Protein AF-A0A967CWQ4-F1 (afdb_monomer_lite)

Radius of gyration: 17.25 Å; chains: 1; bounding box: 38×29×61 Å

Secondary structure (DSSP, 8-state):
-PPPPPPPHHHHHHHHHHHHHHHHHT-THHHHTTEEEEEETTEEEEEE---GGGEEETTTTEEPHHHHHHHHHHHHHHHHHHHHHHHHHHTT-S-HHHHHTTSS--PPPPS-------S--

pLDDT: mean 86.47, std 10.23, range [48.91, 96.44]

Sequence (121 aa):
MALRTPEPVQVVKQRRDDALAAIVAAIPYIQFLNVSFERRGDELTAVMAYRDTLIGNPALPALHGGAIAAFLEVAAVIELTWATAWAAIEDGTLTPEAITSGHQFALPKTIDFTVDYLRSG

Foldseek 3Di:
DDDPDDDDPVVLVVLLVLQLVLLLVVDVVCVVQCWDWDDDQLDIDIDRDDDQVQQPDPVVSFGDPVSVQVSVVSVVQSSVQSNVCVVCSNVVVDGSVCSNVVPPGDGDDDPDDDDDDPDTD

Structure (mmCIF, N/CA/C/O backbone):
data_AF-A0A967CWQ4-F1
#
_entry.id   AF-A0A967CWQ4-F1
#
loop_
_atom_site.group_PDB
_atom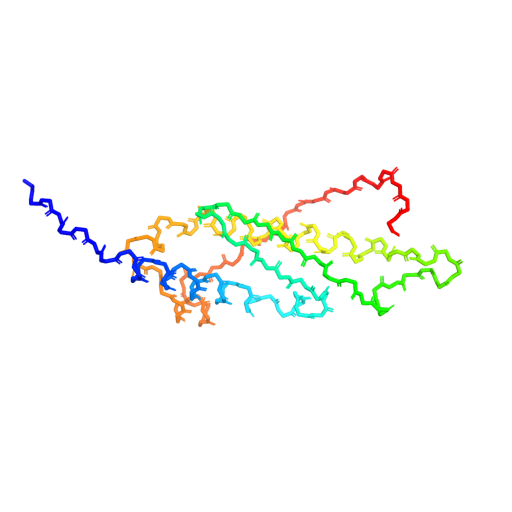_site.id
_atom_site.type_symbol
_atom_site.label_atom_id
_atom_site.label_alt_id
_atom_site.label_comp_id
_atom_site.label_asym_id
_atom_site.label_entity_id
_atom_site.label_seq_id
_atom_site.pdbx_PDB_ins_code
_atom_site.Cartn_x
_atom_site.Cartn_y
_atom_site.Cartn_z
_atom_site.occupancy
_atom_site.B_iso_or_equiv
_atom_site.auth_seq_id
_atom_site.auth_comp_id
_atom_site.auth_asym_id
_atom_site.auth_atom_id
_atom_site.pdbx_PDB_model_num
ATOM 1 N N . MET A 1 1 ? -11.909 -0.109 38.534 1.00 48.91 1 MET A N 1
ATOM 2 C CA . MET A 1 1 ? -11.942 -0.099 37.055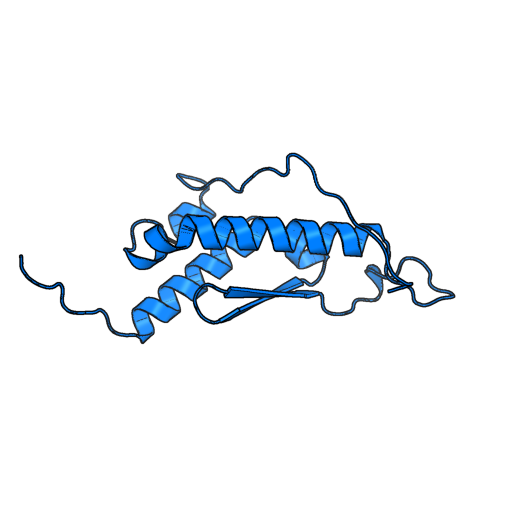 1.00 48.91 1 MET A CA 1
ATOM 3 C C . MET A 1 1 ? -12.225 -1.527 36.618 1.00 48.91 1 MET A C 1
ATOM 5 O O . MET A 1 1 ? -11.410 -2.388 36.920 1.00 48.91 1 MET A O 1
ATOM 9 N N . ALA A 1 2 ? -13.406 -1.824 36.071 1.00 53.06 2 ALA A N 1
ATOM 10 C CA . ALA A 1 2 ? -13.722 -3.184 35.631 1.00 53.06 2 ALA A CA 1
ATOM 11 C C . ALA A 1 2 ? -12.875 -3.512 34.393 1.00 53.06 2 ALA A C 1
ATOM 13 O O . ALA A 1 2 ? -12.910 -2.765 33.415 1.00 53.06 2 ALA A O 1
ATOM 14 N N . LEU A 1 3 ? -12.080 -4.581 34.456 1.00 57.88 3 LEU A N 1
ATOM 15 C CA . LEU A 1 3 ? -11.346 -5.088 33.299 1.00 57.88 3 LEU A CA 1
ATOM 16 C C . LEU A 1 3 ? -12.381 -5.544 32.265 1.00 57.88 3 LEU A C 1
ATOM 18 O O . LEU A 1 3 ? -13.200 -6.412 32.568 1.00 57.88 3 LEU A O 1
ATOM 22 N N . ARG A 1 4 ? -12.384 -4.930 31.073 1.00 72.81 4 ARG A N 1
ATOM 23 C CA . ARG A 1 4 ? -13.196 -5.424 29.953 1.00 72.81 4 ARG A CA 1
ATOM 24 C C . ARG A 1 4 ? -12.825 -6.882 29.711 1.00 72.81 4 ARG A C 1
ATOM 26 O O . ARG A 1 4 ? -11.642 -7.211 29.639 1.00 72.81 4 ARG A O 1
ATOM 33 N N . THR A 1 5 ? -13.832 -7.741 29.589 1.00 77.88 5 THR A N 1
ATOM 34 C CA . THR A 1 5 ? -13.623 -9.116 29.142 1.00 77.88 5 THR A CA 1
ATOM 35 C C . THR A 1 5 ? -12.964 -9.069 27.762 1.00 77.88 5 THR A C 1
ATOM 37 O O . THR A 1 5 ? -13.496 -8.386 26.884 1.00 77.88 5 THR A O 1
ATOM 40 N N . PRO A 1 6 ? -11.811 -9.731 27.565 1.00 80.88 6 PRO A N 1
ATOM 41 C CA . PRO A 1 6 ? -11.160 -9.745 26.267 1.00 80.88 6 PRO A CA 1
ATOM 42 C C . PRO A 1 6 ? -12.080 -10.389 25.228 1.00 80.88 6 PRO A C 1
ATOM 44 O O . PRO A 1 6 ? -12.690 -11.431 25.481 1.00 80.88 6 PRO A O 1
ATOM 47 N N . GLU A 1 7 ? -12.190 -9.744 24.069 1.00 84.88 7 GLU A N 1
ATOM 48 C CA . GLU A 1 7 ? -12.956 -10.264 22.941 1.00 84.88 7 GLU A CA 1
ATOM 49 C C . GLU A 1 7 ? -12.356 -11.589 22.435 1.00 84.88 7 GLU A C 1
ATOM 51 O O . GLU A 1 7 ? -11.144 -11.815 22.553 1.00 84.88 7 GLU A O 1
ATOM 56 N N . PRO A 1 8 ? -13.167 -12.478 21.832 1.00 89.75 8 PRO A N 1
ATOM 57 C CA . PRO A 1 8 ? -12.645 -13.674 21.189 1.00 89.75 8 PRO A CA 1
ATOM 58 C C . PRO A 1 8 ? -11.626 -13.315 20.099 1.00 89.75 8 PRO A C 1
ATOM 60 O O . PRO A 1 8 ? -11.889 -12.474 19.242 1.00 89.75 8 PRO A O 1
ATOM 63 N N . VAL A 1 9 ? -10.489 -14.019 20.069 1.00 87.38 9 VAL A N 1
ATOM 64 C CA . VAL A 1 9 ? -9.388 -13.769 19.113 1.00 87.38 9 VAL A CA 1
ATOM 65 C C . VAL A 1 9 ? -9.860 -13.765 17.654 1.0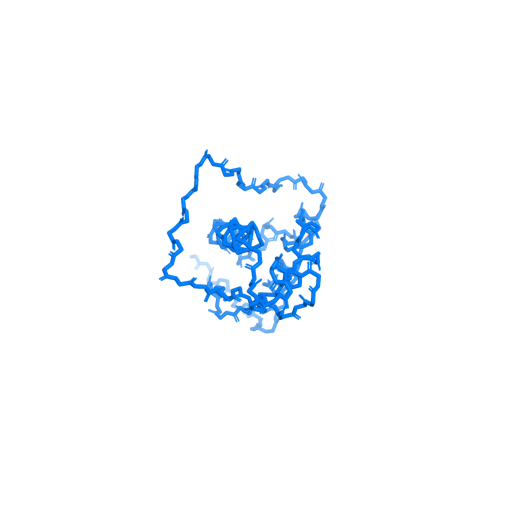0 87.38 9 VAL A C 1
ATOM 67 O O . VAL A 1 9 ? -9.330 -13.016 16.837 1.00 87.38 9 VAL A O 1
ATOM 70 N N . GLN A 1 10 ? -10.868 -14.575 17.322 1.00 89.06 10 GLN A N 1
ATOM 71 C CA . GLN A 1 10 ? -11.425 -14.638 15.972 1.00 89.06 10 GLN A CA 1
ATOM 72 C C . GLN A 1 10 ? -12.098 -13.325 15.547 1.00 89.06 10 GLN A C 1
ATOM 74 O O . GLN A 1 10 ? -11.963 -12.926 14.396 1.00 89.06 10 GLN A O 1
ATOM 79 N N . VAL A 1 11 ? -12.767 -12.637 16.476 1.00 87.81 11 VAL A N 1
ATOM 80 C CA . VAL A 1 11 ? -13.428 -11.348 16.220 1.00 87.81 11 VAL A CA 1
ATOM 81 C C . VAL A 1 11 ? -12.381 -10.273 15.948 1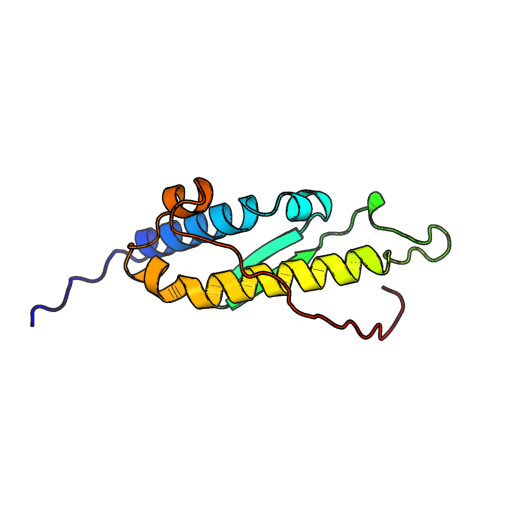.00 87.81 11 VAL A C 1
ATOM 83 O O . VAL A 1 11 ? -12.462 -9.568 14.947 1.00 87.81 11 VAL A O 1
ATOM 86 N N . VAL A 1 12 ? -11.339 -10.221 16.782 1.00 87.19 12 VAL A N 1
ATOM 87 C CA . VAL A 1 12 ? -10.222 -9.280 16.615 1.00 87.19 12 VAL A CA 1
ATOM 88 C C . VAL A 1 12 ? -9.500 -9.513 15.286 1.00 87.19 12 VAL A C 1
ATOM 90 O O . VAL A 1 12 ? -9.190 -8.563 14.573 1.00 87.19 12 VAL A O 1
ATOM 93 N N . LYS A 1 13 ? -9.256 -10.778 14.916 1.00 89.06 13 LYS A N 1
ATOM 94 C CA . LYS A 1 13 ? -8.643 -11.120 13.625 1.00 89.06 13 LYS A CA 1
ATOM 95 C C . LYS A 1 13 ? -9.502 -10.679 12.445 1.00 89.06 13 LYS A C 1
ATOM 97 O O . LYS A 1 13 ? -8.974 -10.007 11.567 1.00 89.06 13 LYS A O 1
ATOM 102 N N . GLN A 1 14 ? -10.795 -11.005 12.463 1.00 91.75 14 GLN A N 1
ATOM 103 C CA . GLN A 1 14 ? -11.716 -10.643 11.387 1.00 91.75 14 GLN A CA 1
ATOM 104 C C . GLN A 1 14 ? -11.787 -9.125 11.204 1.00 91.75 14 GLN A C 1
ATOM 106 O O . GLN A 1 14 ? -11.625 -8.633 10.095 1.00 91.75 14 GLN A O 1
ATOM 111 N N . ARG A 1 15 ? -11.903 -8.374 12.305 1.00 92.19 15 ARG A N 1
ATOM 112 C CA . ARG A 1 15 ? -11.912 -6.906 12.287 1.00 92.19 15 ARG A CA 1
ATOM 113 C C . ARG A 1 15 ? -10.658 -6.320 11.633 1.00 92.19 15 ARG A C 1
ATOM 115 O O . ARG A 1 15 ? -10.762 -5.381 10.852 1.00 92.19 15 ARG A O 1
ATOM 122 N N . ARG A 1 16 ? -9.478 -6.878 11.928 1.00 92.62 16 ARG A N 1
ATOM 123 C CA . ARG A 1 16 ? -8.216 -6.460 11.292 1.00 92.62 16 ARG A CA 1
ATOM 124 C C . ARG A 1 16 ? -8.202 -6.776 9.798 1.00 92.62 16 ARG A C 1
ATOM 126 O O . ARG A 1 16 ? -7.766 -5.942 9.014 1.00 92.62 16 ARG A O 1
ATOM 133 N N . ASP A 1 17 ? -8.658 -7.963 9.414 1.00 93.56 17 ASP A N 1
ATOM 134 C CA . ASP A 1 17 ? -8.661 -8.388 8.012 1.00 93.56 17 ASP A CA 1
ATOM 135 C C . ASP A 1 17 ? -9.636 -7.551 7.172 1.00 93.56 17 ASP A C 1
ATOM 137 O O . ASP A 1 17 ? -9.265 -7.080 6.097 1.00 93.56 17 ASP A O 1
ATOM 141 N N . ASP A 1 18 ? -10.827 -7.265 7.700 1.00 94.06 18 ASP A N 1
ATOM 142 C CA . ASP A 1 18 ? -11.822 -6.418 7.037 1.00 94.06 18 ASP A CA 1
ATOM 143 C C . ASP A 1 18 ? -11.347 -4.963 6.930 1.00 94.06 18 ASP A C 1
ATOM 145 O O . ASP A 1 18 ? -11.505 -4.327 5.885 1.00 94.06 18 ASP A O 1
ATOM 149 N N . ALA A 1 19 ? -10.716 -4.435 7.986 1.00 92.94 19 ALA A N 1
ATOM 150 C CA . ALA A 1 19 ? -10.129 -3.101 7.957 1.00 92.94 19 ALA A CA 1
ATOM 151 C C . ALA A 1 19 ? -9.011 -3.009 6.910 1.00 92.94 19 ALA A C 1
ATOM 153 O O . ALA A 1 19 ? -9.017 -2.090 6.094 1.00 92.94 19 ALA A O 1
ATOM 154 N N . LEU A 1 20 ? -8.085 -3.975 6.873 1.00 94.38 20 LEU A N 1
ATOM 155 C CA . LEU A 1 20 ? -7.018 -3.999 5.872 1.00 94.38 20 LEU A CA 1
ATOM 156 C C . LEU A 1 20 ? -7.591 -4.075 4.451 1.00 94.38 20 LEU A C 1
ATOM 158 O O . LEU A 1 20 ? -7.150 -3.331 3.575 1.00 94.38 20 LEU A O 1
ATOM 162 N N . ALA A 1 21 ? -8.597 -4.924 4.225 1.00 93.81 21 ALA A N 1
ATOM 163 C CA . ALA A 1 21 ? -9.263 -5.035 2.932 1.00 93.81 21 ALA A CA 1
ATOM 164 C C . ALA A 1 21 ? -9.896 -3.704 2.492 1.00 93.81 21 ALA A C 1
ATOM 166 O O . ALA A 1 21 ? -9.738 -3.307 1.336 1.00 93.81 21 ALA A O 1
ATOM 167 N N . ALA A 1 22 ? -10.548 -2.983 3.409 1.00 92.69 22 ALA A N 1
ATOM 168 C CA . ALA A 1 22 ? -11.132 -1.673 3.129 1.00 92.69 22 ALA A CA 1
ATOM 169 C C . ALA A 1 22 ? -10.064 -0.613 2.799 1.00 92.69 22 ALA A C 1
ATOM 171 O O . ALA A 1 22 ? -10.227 0.156 1.851 1.00 92.69 22 ALA A O 1
ATOM 172 N N . ILE A 1 23 ? -8.944 -0.603 3.530 1.00 92.50 23 ILE A N 1
ATOM 173 C CA . ILE A 1 23 ? -7.823 0.324 3.294 1.00 92.50 23 ILE A CA 1
ATOM 174 C C . ILE A 1 23 ? -7.198 0.072 1.920 1.00 92.50 23 ILE A C 1
ATOM 176 O O . ILE A 1 23 ? -6.977 1.006 1.152 1.00 92.50 23 ILE A O 1
ATOM 180 N N . VAL A 1 24 ? -6.953 -1.195 1.583 1.00 93.50 24 VAL A N 1
ATOM 181 C CA . VAL A 1 24 ? -6.395 -1.591 0.285 1.00 93.50 24 VAL A CA 1
ATOM 182 C C . VAL A 1 24 ? -7.356 -1.249 -0.858 1.00 93.50 24 VAL A C 1
ATOM 184 O O . VAL A 1 24 ? -6.931 -0.738 -1.894 1.00 93.50 24 VAL A O 1
ATOM 187 N N . ALA A 1 25 ? -8.660 -1.462 -0.674 1.00 91.06 25 ALA A N 1
ATOM 188 C CA . ALA A 1 25 ? -9.671 -1.128 -1.676 1.00 91.06 25 ALA A CA 1
ATOM 189 C C . ALA A 1 25 ? -9.764 0.382 -1.969 1.00 91.06 25 ALA A C 1
ATOM 191 O O . ALA A 1 25 ? -10.191 0.763 -3.061 1.00 91.06 25 ALA A O 1
ATOM 192 N N . ALA A 1 26 ? -9.323 1.242 -1.044 1.00 89.06 26 ALA A N 1
ATOM 193 C CA . ALA A 1 26 ? -9.311 2.691 -1.234 1.00 89.06 26 ALA A CA 1
ATOM 194 C C . ALA A 1 26 ? -8.282 3.171 -2.280 1.00 89.06 26 ALA A C 1
ATOM 196 O O . ALA A 1 26 ? -8.367 4.312 -2.736 1.00 89.06 26 ALA A O 1
ATOM 197 N N . ILE A 1 27 ? -7.336 2.317 -2.699 1.00 89.69 27 ILE A N 1
ATOM 198 C CA . ILE A 1 27 ? -6.343 2.629 -3.737 1.00 89.69 27 ILE A CA 1
ATOM 199 C C . ILE A 1 27 ? -6.509 1.650 -4.916 1.00 89.69 27 ILE A C 1
ATOM 201 O O . ILE A 1 27 ? -5.833 0.621 -4.975 1.00 89.69 27 ILE A O 1
ATOM 205 N N . PRO A 1 28 ? -7.355 1.963 -5.922 1.00 87.69 28 PRO A N 1
ATOM 206 C CA . PRO A 1 28 ? -7.613 1.068 -7.059 1.00 87.69 28 PRO A CA 1
ATOM 207 C C . PRO A 1 28 ? -6.353 0.652 -7.831 1.00 87.69 28 PRO A C 1
ATOM 209 O O . PRO A 1 28 ? -6.287 -0.434 -8.407 1.00 87.69 28 PRO A O 1
ATOM 212 N N . TYR A 1 29 ? -5.324 1.503 -7.816 1.00 87.94 29 TYR A N 1
ATOM 213 C CA . TYR A 1 29 ? -4.057 1.253 -8.499 1.00 87.94 29 TYR A CA 1
ATOM 214 C C . TYR A 1 29 ? -3.305 0.015 -7.968 1.00 87.94 29 TYR A C 1
ATOM 216 O O . TYR A 1 29 ? -2.554 -0.611 -8.714 1.00 87.94 29 TYR A O 1
ATOM 224 N N . ILE A 1 30 ? -3.576 -0.417 -6.731 1.00 92.12 30 ILE A N 1
ATOM 225 C CA . ILE A 1 30 ? -3.031 -1.655 -6.146 1.00 92.12 30 ILE A CA 1
ATOM 226 C C . ILE A 1 30 ? -3.408 -2.880 -6.991 1.00 92.12 30 ILE A C 1
ATOM 228 O O . ILE A 1 30 ? -2.569 -3.740 -7.265 1.00 92.12 30 ILE A O 1
ATOM 232 N N . GLN A 1 31 ? -4.657 -2.940 -7.466 1.00 88.81 31 GLN A N 1
ATOM 233 C CA . GLN A 1 31 ? -5.144 -4.047 -8.296 1.00 88.81 31 GLN A CA 1
ATOM 234 C C . GLN A 1 31 ? -4.490 -4.049 -9.682 1.00 88.81 31 GLN A C 1
ATOM 236 O O . GLN A 1 31 ? -4.198 -5.109 -10.247 1.00 88.81 31 GLN A O 1
ATOM 241 N N . PHE A 1 32 ? -4.236 -2.858 -10.227 1.00 87.62 32 PHE A N 1
ATOM 242 C CA . PHE A 1 32 ? -3.531 -2.700 -11.495 1.00 87.62 32 PHE A CA 1
ATOM 243 C C . PHE A 1 32 ? -2.099 -3.250 -11.407 1.00 87.62 32 PHE A C 1
ATOM 245 O O . PHE A 1 32 ? -1.691 -4.018 -12.281 1.00 87.62 32 PHE A O 1
ATOM 252 N N . LEU A 1 33 ? -1.384 -2.930 -10.322 1.00 89.88 33 LEU A N 1
ATOM 253 C CA . LEU A 1 33 ? -0.019 -3.397 -10.061 1.00 89.88 33 LEU A CA 1
ATOM 254 C C . LEU A 1 33 ? 0.070 -4.845 -9.563 1.00 89.88 33 LEU A C 1
ATOM 256 O O . LEU A 1 33 ? 1.174 -5.354 -9.415 1.00 89.88 33 LEU A O 1
ATOM 260 N N . ASN A 1 34 ? -1.056 -5.527 -9.333 1.00 91.88 34 ASN A N 1
ATOM 261 C CA . ASN A 1 34 ? -1.078 -6.899 -8.816 1.00 91.88 34 ASN A CA 1
ATOM 262 C C . ASN A 1 34 ? -0.405 -7.031 -7.435 1.00 91.88 34 ASN A C 1
ATOM 264 O O . ASN A 1 34 ? 0.349 -7.975 -7.181 1.00 91.88 34 ASN A O 1
ATOM 268 N N . VAL A 1 35 ? -0.658 -6.051 -6.564 1.00 95.00 35 VAL A N 1
ATOM 269 C CA . VAL A 1 35 ? -0.097 -5.996 -5.212 1.00 95.00 35 VAL A CA 1
ATOM 270 C C . VAL A 1 35 ? -1.076 -6.598 -4.204 1.00 95.00 35 VAL A C 1
ATOM 272 O O . VAL A 1 35 ? -2.263 -6.279 -4.204 1.00 95.00 35 VAL A O 1
ATOM 275 N N . SER A 1 36 ? -0.569 -7.451 -3.321 1.00 94.81 36 SER A N 1
ATOM 276 C CA . SER A 1 36 ? -1.279 -8.002 -2.164 1.00 94.81 36 SER A CA 1
ATOM 277 C C . SER A 1 36 ? -0.528 -7.694 -0.871 1.00 94.81 36 SER A C 1
ATOM 279 O O . SER A 1 36 ? 0.678 -7.462 -0.902 1.00 94.81 36 SER A O 1
ATOM 281 N N . PHE A 1 37 ? -1.221 -7.731 0.267 1.00 96.06 37 PHE A N 1
ATOM 282 C CA . PHE A 1 37 ? -0.625 -7.488 1.581 1.00 96.06 37 PHE A CA 1
ATOM 283 C C . PHE A 1 37 ? -0.798 -8.708 2.481 1.00 96.06 37 PHE A C 1
ATOM 285 O O . PHE A 1 37 ? -1.917 -9.160 2.720 1.00 96.06 37 PHE A O 1
ATOM 292 N N . GLU A 1 38 ? 0.310 -9.223 3.000 1.00 94.56 38 GLU A N 1
ATOM 293 C CA . GLU A 1 38 ? 0.318 -10.243 4.044 1.00 94.56 38 GLU A CA 1
ATOM 294 C C . GLU A 1 38 ? 0.449 -9.568 5.409 1.00 94.56 38 GLU A C 1
ATOM 296 O O . GLU A 1 38 ? 1.389 -8.813 5.651 1.00 94.56 38 GLU A O 1
ATOM 301 N N . ARG A 1 39 ? -0.487 -9.845 6.319 1.00 92.81 39 ARG A N 1
ATOM 302 C CA . ARG A 1 39 ? -0.516 -9.243 7.656 1.00 92.81 39 ARG A CA 1
ATOM 303 C C . ARG A 1 39 ? 0.071 -10.180 8.705 1.00 92.81 39 ARG A C 1
ATOM 305 O O . ARG A 1 39 ? -0.360 -11.329 8.832 1.00 92.81 39 ARG A O 1
ATOM 312 N N . ARG A 1 40 ? 0.977 -9.666 9.539 1.00 89.06 40 ARG A N 1
ATOM 313 C CA . ARG A 1 40 ? 1.545 -10.364 10.703 1.00 89.06 40 ARG A CA 1
ATOM 314 C C . ARG A 1 40 ? 1.439 -9.490 11.945 1.00 89.06 40 ARG A C 1
ATOM 316 O O . ARG A 1 40 ? 2.385 -8.844 12.360 1.00 89.06 40 ARG A O 1
ATOM 323 N N . GLY A 1 41 ? 0.256 -9.493 12.558 1.00 84.44 41 GLY A N 1
ATOM 324 C CA . GLY A 1 41 ? -0.020 -8.575 13.663 1.00 84.44 41 GLY A CA 1
ATOM 325 C C . GLY A 1 41 ? -0.233 -7.160 13.134 1.00 84.44 41 GLY A C 1
ATOM 326 O O . GLY A 1 41 ? -1.166 -6.971 12.347 1.00 84.44 41 GLY A O 1
ATOM 327 N N . ASP A 1 42 ? 0.593 -6.229 13.600 1.00 82.75 42 ASP A N 1
ATOM 328 C CA . ASP A 1 42 ? 0.693 -4.827 13.181 1.00 82.75 42 ASP A CA 1
ATOM 329 C C . ASP A 1 42 ? 1.670 -4.614 12.012 1.00 82.75 42 ASP A C 1
ATOM 331 O O . ASP A 1 42 ? 1.623 -3.570 11.372 1.00 82.75 42 ASP A O 1
ATOM 335 N N . GLU A 1 43 ? 2.480 -5.614 11.662 1.00 89.12 43 GLU A N 1
ATOM 336 C CA . GLU A 1 43 ? 3.344 -5.571 10.481 1.00 89.12 43 GLU A CA 1
ATOM 337 C C . GLU A 1 43 ? 2.599 -5.995 9.205 1.00 89.12 43 GLU A C 1
ATOM 339 O O . GLU A 1 43 ? 1.780 -6.929 9.206 1.00 89.12 43 GLU A O 1
ATOM 344 N N . LEU A 1 44 ? 2.935 -5.340 8.089 1.00 95.19 44 LEU A N 1
ATOM 345 C CA . LEU A 1 44 ? 2.460 -5.673 6.748 1.00 95.19 44 LEU A CA 1
ATOM 346 C C . LEU A 1 44 ? 3.634 -6.015 5.830 1.00 95.19 44 LEU A C 1
ATOM 348 O O . LEU A 1 44 ? 4.679 -5.377 5.854 1.00 95.19 44 LEU A O 1
ATOM 352 N N . THR A 1 45 ? 3.449 -7.010 4.970 1.00 95.81 45 THR A N 1
ATOM 353 C CA . THR A 1 45 ? 4.364 -7.321 3.869 1.00 95.81 45 THR A CA 1
ATOM 354 C C . THR A 1 45 ? 3.626 -7.132 2.554 1.00 95.81 45 THR A C 1
ATOM 356 O O . THR A 1 45 ? 2.687 -7.867 2.253 1.00 95.81 45 THR A O 1
ATOM 359 N N . ALA A 1 46 ? 4.044 -6.144 1.766 1.00 96.44 46 ALA A N 1
ATOM 360 C CA . ALA A 1 46 ? 3.524 -5.934 0.422 1.00 96.44 46 ALA A CA 1
ATOM 361 C C . ALA A 1 46 ? 4.206 -6.894 -0.566 1.00 96.44 46 ALA A C 1
ATOM 363 O O . ALA A 1 46 ? 5.429 -7.027 -0.581 1.00 96.44 46 ALA A O 1
ATOM 364 N N . VAL A 1 47 ? 3.419 -7.544 -1.417 1.00 95.44 47 VAL A N 1
ATOM 365 C CA . VAL A 1 47 ? 3.888 -8.492 -2.431 1.00 95.44 47 VAL A CA 1
ATOM 366 C C . VAL A 1 47 ? 3.342 -8.055 -3.780 1.00 95.44 47 VAL A C 1
ATOM 368 O O . VAL A 1 47 ? 2.133 -8.071 -3.983 1.00 95.44 47 VAL A O 1
ATOM 371 N N . MET A 1 48 ? 4.222 -7.682 -4.710 1.00 93.50 48 MET A N 1
ATOM 372 C CA . MET A 1 48 ? 3.857 -7.426 -6.105 1.00 93.50 48 MET A CA 1
ATOM 373 C C . MET A 1 48 ? 4.096 -8.690 -6.927 1.00 93.50 48 MET A C 1
ATOM 375 O O . MET A 1 48 ? 5.240 -9.056 -7.201 1.00 93.50 48 MET A O 1
ATOM 379 N N . ALA A 1 49 ? 3.023 -9.377 -7.310 1.00 89.44 49 ALA A N 1
ATOM 380 C CA . ALA A 1 49 ? 3.142 -10.576 -8.128 1.00 89.44 49 ALA A CA 1
ATOM 381 C C . ALA A 1 49 ? 3.443 -10.208 -9.589 1.00 89.44 49 ALA A C 1
ATOM 383 O O . ALA A 1 49 ? 2.824 -9.304 -10.154 1.00 89.44 49 ALA A O 1
ATOM 384 N N . TYR A 1 50 ? 4.368 -10.948 -10.208 1.00 83.88 50 TYR A N 1
ATOM 385 C CA . TYR A 1 50 ? 4.773 -10.756 -11.603 1.00 83.88 50 TYR A CA 1
ATOM 386 C C . TYR A 1 50 ? 3.566 -10.663 -12.547 1.00 83.88 50 TYR A C 1
ATOM 388 O O . TYR A 1 50 ? 2.614 -11.441 -12.443 1.00 83.88 50 TYR A O 1
ATOM 396 N N . ARG A 1 51 ? 3.630 -9.729 -13.498 1.00 82.88 51 ARG A N 1
ATOM 397 C CA . ARG A 1 51 ? 2.658 -9.588 -14.583 1.00 82.88 51 ARG A CA 1
ATOM 398 C C . ARG A 1 51 ? 3.362 -9.006 -15.806 1.00 82.88 51 ARG A C 1
ATOM 400 O O . ARG A 1 51 ? 4.043 -7.992 -15.680 1.00 82.88 51 ARG A O 1
ATOM 407 N N . ASP A 1 52 ? 3.154 -9.598 -16.982 1.00 78.75 52 ASP A N 1
ATOM 408 C CA . ASP A 1 52 ? 3.820 -9.181 -18.231 1.00 78.75 52 ASP A CA 1
ATOM 409 C C . ASP A 1 52 ? 3.614 -7.693 -18.552 1.00 78.75 52 ASP A C 1
ATOM 411 O O . ASP A 1 52 ? 4.508 -7.021 -19.057 1.00 78.75 52 ASP A O 1
ATOM 415 N N . THR A 1 53 ? 2.453 -7.142 -18.192 1.00 77.81 53 THR A N 1
ATOM 416 C CA . THR A 1 53 ? 2.119 -5.725 -18.403 1.00 77.81 53 THR A CA 1
ATOM 417 C C . THR A 1 53 ? 2.953 -4.755 -17.560 1.00 77.81 53 THR A C 1
ATOM 419 O O . THR A 1 53 ? 2.875 -3.552 -17.783 1.00 77.81 53 THR A O 1
ATOM 422 N N . LEU A 1 54 ? 3.711 -5.247 -16.574 1.00 76.38 54 LEU A N 1
ATOM 423 C CA . LEU A 1 54 ? 4.593 -4.449 -15.713 1.00 76.38 54 LEU A CA 1
ATOM 424 C C . LEU A 1 54 ? 6.058 -4.478 -16.189 1.00 76.38 54 LEU A C 1
ATOM 426 O O . LEU A 1 54 ? 6.919 -3.811 -15.607 1.00 76.38 54 LEU A O 1
ATOM 430 N N . ILE A 1 55 ? 6.345 -5.230 -17.255 1.00 72.25 55 ILE A N 1
ATOM 431 C CA . ILE A 1 55 ? 7.671 -5.334 -17.863 1.00 72.25 55 ILE A CA 1
ATOM 432 C C . ILE A 1 55 ? 7.894 -4.137 -18.782 1.00 72.25 55 ILE A C 1
ATOM 434 O O . ILE A 1 55 ? 7.168 -3.921 -19.749 1.00 72.25 55 ILE A O 1
ATOM 438 N N . GLY A 1 56 ? 8.913 -3.340 -18.461 1.00 63.78 56 GLY A N 1
ATOM 439 C CA . GLY A 1 56 ? 9.249 -2.132 -19.211 1.00 63.78 56 GLY A CA 1
ATOM 440 C C . GLY A 1 56 ? 10.140 -2.415 -20.416 1.00 63.78 56 GLY A C 1
ATOM 441 O O . GLY A 1 56 ? 9.951 -1.813 -21.469 1.00 63.78 56 GLY A O 1
ATOM 442 N N . ASN A 1 57 ? 11.107 -3.328 -20.275 1.00 65.94 57 ASN A N 1
ATOM 443 C CA . ASN A 1 57 ? 12.006 -3.717 -21.360 1.00 65.94 57 ASN A CA 1
ATOM 444 C C . ASN A 1 57 ? 11.792 -5.193 -21.737 1.00 65.94 57 ASN A C 1
ATOM 446 O O . ASN A 1 57 ? 12.347 -6.066 -21.065 1.00 65.94 57 ASN A O 1
ATOM 450 N N . PRO A 1 58 ? 11.062 -5.478 -22.832 1.00 61.94 58 PRO A N 1
ATOM 451 C CA . PRO A 1 58 ? 10.810 -6.843 -23.296 1.00 61.94 58 PRO A CA 1
ATOM 452 C C . PRO A 1 58 ? 12.077 -7.627 -23.666 1.00 61.94 58 PRO A C 1
ATOM 454 O O . PRO A 1 58 ? 12.061 -8.853 -23.652 1.00 61.94 58 PRO A O 1
ATOM 457 N N . ALA A 1 59 ? 13.174 -6.939 -24.003 1.00 61.50 59 ALA A N 1
ATOM 458 C CA . ALA A 1 59 ? 14.434 -7.570 -24.392 1.00 61.50 59 ALA A CA 1
ATOM 459 C C . ALA A 1 59 ? 15.325 -7.957 -23.193 1.00 61.50 59 ALA A C 1
ATOM 461 O O . ALA A 1 59 ? 16.144 -8.862 -23.324 1.00 61.50 59 ALA A O 1
ATOM 462 N N . LEU A 1 60 ? 15.178 -7.295 -22.035 1.00 60.38 60 LEU A N 1
ATOM 463 C CA . LEU A 1 60 ? 15.942 -7.565 -20.798 1.00 60.38 60 LEU A CA 1
ATOM 464 C C . LEU A 1 60 ? 15.076 -8.148 -19.659 1.00 60.38 60 LEU A C 1
ATOM 466 O O . LEU A 1 60 ? 15.517 -8.170 -18.513 1.00 60.38 60 LEU A O 1
ATOM 470 N N . PRO A 1 61 ? 13.887 -8.681 -19.990 1.00 65.75 61 PRO A N 1
ATOM 471 C CA . PRO A 1 61 ? 12.711 -8.861 -19.115 1.00 65.75 61 PRO A CA 1
ATOM 472 C C . PRO A 1 61 ? 12.620 -7.988 -17.853 1.00 65.75 61 PRO A C 1
ATOM 474 O O . PRO A 1 61 ? 12.167 -8.454 -16.812 1.00 65.75 61 PRO A O 1
ATOM 477 N N . ALA A 1 62 ? 13.045 -6.725 -17.933 1.00 73.75 62 ALA A N 1
ATOM 478 C CA . ALA A 1 62 ? 13.208 -5.903 -16.743 1.00 73.75 62 ALA A CA 1
ATOM 479 C C . ALA A 1 62 ? 11.900 -5.205 -16.359 1.00 73.75 62 ALA A C 1
ATOM 481 O O . ALA A 1 62 ? 11.197 -4.656 -17.224 1.00 73.75 62 ALA A O 1
ATOM 482 N N . LEU A 1 63 ? 11.603 -5.176 -15.061 1.00 79.75 63 LEU A N 1
ATOM 483 C CA . LEU A 1 63 ? 10.473 -4.422 -14.525 1.00 79.75 63 LEU A CA 1
ATOM 484 C C . LEU A 1 63 ? 10.608 -2.936 -14.871 1.00 79.75 63 LEU A C 1
ATOM 486 O O . LEU A 1 63 ? 11.691 -2.348 -14.833 1.00 79.75 63 LEU A O 1
ATOM 490 N N . HIS A 1 64 ? 9.485 -2.309 -15.214 1.00 84.44 64 HIS A N 1
ATOM 491 C CA . HIS A 1 64 ? 9.458 -0.872 -15.439 1.00 84.44 64 HIS A CA 1
ATOM 492 C C . HIS A 1 64 ? 9.799 -0.133 -14.134 1.00 84.44 64 HIS A C 1
ATOM 494 O O . HIS A 1 64 ? 9.167 -0.374 -13.107 1.00 84.44 64 HIS A O 1
ATOM 500 N N . GLY A 1 65 ? 10.757 0.802 -14.167 1.00 86.38 65 GLY A N 1
ATOM 501 C CA . GLY A 1 65 ? 11.158 1.563 -12.974 1.00 86.38 65 GLY A CA 1
ATOM 502 C C . GLY A 1 65 ? 9.970 2.251 -12.293 1.00 86.38 65 GLY A C 1
ATOM 503 O O . GLY A 1 65 ? 9.791 2.124 -11.088 1.00 86.38 65 GLY A O 1
ATOM 504 N N . GLY A 1 66 ? 9.065 2.852 -13.074 1.00 88.50 66 GLY A N 1
ATOM 505 C CA . GLY A 1 66 ? 7.836 3.448 -12.541 1.00 88.50 66 GLY A CA 1
ATOM 506 C C . GLY A 1 66 ? 6.904 2.455 -11.832 1.00 88.50 66 GLY A C 1
ATOM 507 O O . GLY A 1 66 ? 6.223 2.843 -10.890 1.00 88.50 66 GLY A O 1
ATOM 508 N N . ALA A 1 67 ? 6.899 1.173 -12.220 1.00 89.69 67 ALA A N 1
ATOM 509 C CA . ALA A 1 67 ? 6.113 0.147 -11.532 1.00 89.69 67 ALA A CA 1
ATOM 510 C C . ALA A 1 67 ? 6.725 -0.196 -10.165 1.00 89.69 67 ALA A C 1
ATOM 512 O O . ALA A 1 67 ? 5.994 -0.334 -9.189 1.00 89.69 67 ALA A O 1
ATOM 513 N N . ILE A 1 68 ? 8.059 -0.256 -10.077 1.00 91.06 68 ILE A N 1
ATOM 514 C CA . ILE A 1 68 ? 8.775 -0.438 -8.806 1.00 91.06 68 ILE A CA 1
ATOM 515 C C . ILE A 1 68 ? 8.549 0.770 -7.889 1.00 91.06 68 ILE A C 1
ATOM 517 O O . ILE A 1 68 ? 8.189 0.586 -6.730 1.00 91.06 68 ILE A O 1
ATOM 521 N N . ALA A 1 69 ? 8.715 1.998 -8.395 1.00 92.81 69 ALA A N 1
ATOM 522 C CA . ALA A 1 69 ? 8.476 3.205 -7.603 1.00 92.81 69 ALA A CA 1
ATOM 523 C C . ALA A 1 69 ? 7.043 3.266 -7.072 1.00 92.81 69 ALA A C 1
ATOM 525 O O . ALA A 1 69 ? 6.840 3.504 -5.886 1.00 92.81 69 ALA A O 1
ATOM 526 N N . ALA A 1 70 ? 6.060 2.983 -7.927 1.00 92.75 70 ALA A N 1
ATOM 527 C CA . ALA A 1 70 ? 4.669 2.971 -7.513 1.00 92.75 70 ALA A CA 1
ATOM 528 C C . ALA A 1 70 ? 4.348 1.863 -6.502 1.00 92.75 70 ALA A C 1
ATOM 530 O O . ALA A 1 70 ? 3.561 2.086 -5.587 1.00 92.75 70 ALA A O 1
ATOM 531 N N . PHE A 1 71 ? 4.948 0.679 -6.646 1.00 94.50 71 PHE A N 1
ATOM 532 C CA . PHE A 1 71 ? 4.812 -0.392 -5.662 1.00 94.50 71 PHE A CA 1
ATOM 533 C C . PHE A 1 71 ? 5.328 0.040 -4.286 1.00 94.50 71 PHE A C 1
ATOM 535 O O . PHE A 1 71 ? 4.640 -0.161 -3.288 1.00 94.50 71 PHE A O 1
ATOM 542 N N . LEU A 1 72 ? 6.507 0.665 -4.239 1.00 95.69 72 LEU A N 1
ATOM 543 C CA . LEU A 1 72 ? 7.103 1.141 -2.993 1.00 95.69 72 LEU A CA 1
ATOM 544 C C . LEU A 1 72 ? 6.294 2.285 -2.366 1.00 95.69 72 LEU A C 1
ATOM 546 O O . LEU A 1 72 ? 6.093 2.288 -1.154 1.00 95.69 72 LEU A O 1
ATOM 550 N N . GLU A 1 73 ? 5.778 3.214 -3.174 1.00 95.31 73 GLU A N 1
ATOM 551 C CA . GLU A 1 73 ? 4.895 4.279 -2.686 1.00 95.31 73 GLU A CA 1
ATOM 552 C C . GLU A 1 73 ? 3.604 3.703 -2.091 1.00 95.31 73 GLU A C 1
ATOM 554 O O . GLU A 1 73 ? 3.225 4.037 -0.970 1.00 95.31 73 GLU A O 1
ATOM 559 N N . VAL A 1 74 ? 2.947 2.791 -2.811 1.00 94.75 74 VAL A N 1
ATOM 560 C CA . VAL A 1 74 ? 1.744 2.096 -2.338 1.00 94.75 74 VAL A CA 1
ATOM 561 C C . VAL A 1 74 ? 2.014 1.356 -1.029 1.00 94.75 74 VAL A C 1
ATOM 563 O O . VAL A 1 74 ? 1.204 1.445 -0.107 1.00 94.75 74 VAL A O 1
ATOM 566 N N . ALA A 1 75 ? 3.135 0.638 -0.936 1.00 95.38 75 ALA A N 1
ATOM 567 C CA . ALA A 1 75 ? 3.514 -0.076 0.276 1.00 95.38 75 ALA A CA 1
ATOM 568 C C . ALA A 1 75 ? 3.658 0.893 1.459 1.00 95.38 75 ALA A C 1
ATOM 570 O O . ALA A 1 75 ? 3.032 0.675 2.493 1.00 95.38 75 ALA A O 1
ATOM 571 N N . ALA A 1 76 ? 4.378 2.004 1.270 1.00 95.12 76 ALA A N 1
ATOM 572 C CA . ALA A 1 76 ? 4.579 3.018 2.302 1.00 95.12 76 ALA A CA 1
ATOM 573 C C . ALA A 1 76 ? 3.265 3.682 2.746 1.00 95.12 76 ALA A C 1
ATOM 575 O O . ALA A 1 76 ? 3.026 3.844 3.943 1.00 95.12 76 ALA A O 1
ATOM 576 N N . VAL A 1 77 ? 2.387 4.041 1.802 1.00 94.94 77 VAL A N 1
ATOM 577 C CA . VAL A 1 77 ? 1.083 4.649 2.109 1.00 94.94 77 VAL A CA 1
ATOM 578 C C . VAL A 1 77 ? 0.218 3.687 2.918 1.00 94.94 77 VAL A C 1
ATOM 580 O O . VAL A 1 77 ? -0.338 4.090 3.940 1.00 94.94 77 VAL A O 1
ATOM 583 N N . ILE A 1 78 ? 0.108 2.424 2.498 1.00 94.94 78 ILE A N 1
ATOM 584 C CA . ILE A 1 78 ? -0.719 1.423 3.186 1.00 94.94 78 ILE A CA 1
ATOM 585 C C . ILE A 1 78 ? -0.154 1.098 4.571 1.00 94.94 78 ILE A C 1
ATOM 587 O O . ILE A 1 78 ? -0.916 1.045 5.533 1.00 94.94 78 ILE A O 1
ATOM 591 N N . GLU A 1 79 ? 1.163 0.946 4.702 1.00 94.69 79 GLU A N 1
ATOM 592 C CA . GLU A 1 79 ? 1.815 0.666 5.983 1.00 94.69 79 GLU A CA 1
ATOM 593 C C . GLU A 1 79 ? 1.665 1.826 6.973 1.00 94.69 79 GLU A C 1
ATOM 595 O O . GLU A 1 79 ? 1.244 1.613 8.111 1.00 94.69 79 GLU A O 1
ATOM 600 N N . LEU A 1 80 ? 1.897 3.069 6.536 1.00 93.81 80 LEU A N 1
ATOM 601 C CA . LEU A 1 80 ? 1.690 4.252 7.375 1.00 93.81 80 LEU A CA 1
ATOM 602 C C . LEU A 1 80 ? 0.229 4.371 7.821 1.00 93.81 80 LEU A C 1
ATOM 604 O O . LEU A 1 80 ? -0.069 4.681 8.978 1.00 93.81 80 LEU A O 1
ATOM 608 N N . THR A 1 81 ? -0.693 4.104 6.903 1.00 93.50 81 THR A N 1
ATOM 609 C CA . THR A 1 81 ? -2.126 4.105 7.189 1.00 93.50 81 THR A CA 1
ATOM 610 C C . THR A 1 81 ? -2.485 3.042 8.224 1.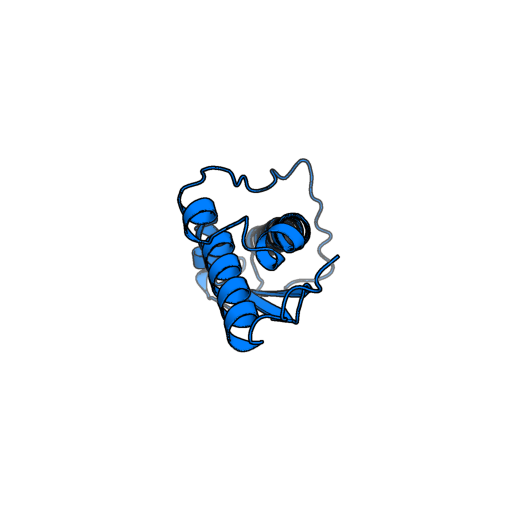00 93.50 81 THR A C 1
ATOM 612 O O . THR A 1 81 ? -3.199 3.322 9.184 1.00 93.50 81 THR A O 1
ATOM 615 N N . TRP A 1 82 ? -1.961 1.829 8.064 1.00 93.94 82 TRP A N 1
ATOM 616 C CA . TRP A 1 82 ? -2.191 0.719 8.978 1.00 93.94 82 TRP A CA 1
ATOM 617 C C . TRP A 1 82 ? -1.659 1.010 10.381 1.00 93.94 82 TRP A C 1
ATOM 619 O O . TRP A 1 82 ? -2.393 0.882 11.361 1.00 93.94 82 TRP A O 1
ATOM 629 N N . ALA A 1 83 ? -0.416 1.487 10.474 1.00 92.75 83 ALA A N 1
ATOM 630 C CA . ALA A 1 83 ? 0.226 1.827 11.737 1.00 92.75 83 ALA A CA 1
ATOM 631 C C . ALA A 1 83 ? -0.520 2.944 12.488 1.00 92.75 83 ALA A C 1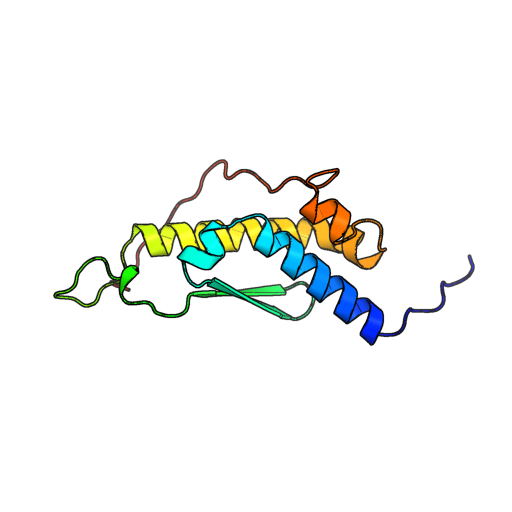
ATOM 633 O O . ALA A 1 83 ? -0.696 2.872 13.703 1.00 92.75 83 ALA A O 1
ATOM 634 N N . THR A 1 84 ? -0.998 3.965 11.771 1.00 91.88 84 THR A N 1
ATOM 635 C CA . THR A 1 84 ? -1.738 5.087 12.379 1.00 91.88 84 THR A CA 1
ATOM 636 C C . THR A 1 84 ? -3.169 4.720 12.772 1.00 91.88 84 THR A C 1
ATOM 638 O O . THR A 1 84 ? -3.674 5.226 13.774 1.00 91.88 84 THR A O 1
ATOM 641 N N . ALA A 1 85 ? -3.814 3.815 12.033 1.00 90.88 85 ALA A N 1
ATOM 642 C CA . ALA A 1 85 ? -5.172 3.354 12.310 1.00 90.88 85 ALA A CA 1
ATOM 643 C C . ALA A 1 85 ? -5.246 2.214 13.342 1.00 90.88 85 ALA A C 1
ATOM 645 O O . ALA A 1 85 ? -6.325 1.954 13.874 1.00 90.88 85 ALA A O 1
ATOM 646 N N . TRP A 1 86 ? -4.129 1.545 13.648 1.00 91.38 86 TRP A N 1
ATOM 647 C CA . TRP A 1 86 ? -4.091 0.313 14.445 1.00 91.38 86 TRP A CA 1
ATOM 648 C C . TRP A 1 86 ? -4.883 0.390 15.756 1.00 91.38 86 TRP A C 1
ATOM 650 O O . TRP A 1 86 ? -5.728 -0.463 16.019 1.00 91.38 86 TRP A O 1
ATOM 660 N N . ALA A 1 87 ? -4.662 1.432 16.563 1.00 91.00 87 ALA A N 1
ATOM 661 C CA . ALA A 1 87 ? -5.347 1.585 17.847 1.00 91.00 87 ALA A CA 1
ATOM 662 C C . ALA A 1 87 ? -6.874 1.724 17.692 1.00 91.00 87 ALA A C 1
ATOM 664 O O . ALA A 1 87 ? -7.619 1.115 18.456 1.00 91.00 87 ALA A O 1
ATOM 665 N N . ALA A 1 88 ? -7.322 2.467 16.674 1.00 90.56 88 ALA A N 1
ATOM 666 C CA . ALA A 1 88 ? -8.738 2.679 16.368 1.00 90.56 88 ALA A CA 1
ATOM 667 C C . ALA A 1 88 ? -9.411 1.428 15.766 1.00 90.56 88 ALA A C 1
ATOM 669 O O . ALA A 1 88 ? -10.617 1.214 15.885 1.00 90.56 88 ALA A O 1
ATOM 670 N N . ILE A 1 89 ? -8.632 0.571 15.104 1.00 91.44 89 ILE A N 1
ATOM 671 C CA . ILE A 1 89 ? -9.098 -0.742 14.645 1.00 91.44 89 ILE A CA 1
ATOM 672 C C . ILE A 1 89 ? -9.216 -1.692 15.844 1.00 91.44 89 ILE A C 1
ATOM 674 O O . ILE A 1 89 ? -10.185 -2.442 15.946 1.00 91.44 89 ILE A O 1
ATOM 678 N N . GLU A 1 90 ? -8.262 -1.660 16.779 1.00 89.44 90 GLU A N 1
ATOM 679 C CA . GLU A 1 90 ? -8.252 -2.522 17.967 1.00 89.44 90 GLU A CA 1
ATOM 680 C C . GLU A 1 90 ? -9.373 -2.217 18.963 1.00 89.44 90 GLU A C 1
ATOM 682 O O . GLU A 1 90 ? -9.905 -3.141 19.584 1.00 89.44 90 GLU A O 1
ATOM 687 N N . ASP A 1 91 ? -9.750 -0.950 19.118 1.00 89.00 91 ASP A N 1
ATOM 688 C CA . ASP A 1 91 ? -10.854 -0.542 19.990 1.00 89.00 91 ASP A CA 1
ATOM 689 C C . ASP A 1 91 ? -12.232 -0.570 19.297 1.00 89.00 91 ASP A C 1
ATOM 691 O O . ASP A 1 91 ? -13.257 -0.406 19.966 1.00 89.00 91 ASP A O 1
ATOM 695 N N . GLY A 1 92 ? -12.257 -0.826 17.982 1.00 87.06 92 GLY A N 1
ATOM 696 C CA . GLY A 1 92 ? -13.462 -0.896 17.160 1.00 87.06 92 GLY A CA 1
ATOM 697 C C . GLY A 1 92 ? -14.093 0.460 16.832 1.00 87.06 92 GLY A C 1
ATOM 698 O O . GLY A 1 92 ? -15.243 0.489 16.397 1.00 87.06 92 GLY A O 1
ATOM 699 N N . THR A 1 93 ? -13.387 1.573 17.046 1.00 89.62 93 THR A N 1
ATOM 700 C CA . THR A 1 93 ? -13.873 2.918 16.696 1.00 89.62 93 THR A CA 1
ATOM 701 C C . THR A 1 93 ? -13.797 3.200 15.199 1.00 89.62 93 THR A C 1
ATOM 703 O O . THR A 1 93 ? -14.639 3.932 14.680 1.00 89.62 93 THR A O 1
ATOM 706 N N . LEU A 1 94 ? -12.838 2.593 14.494 1.00 88.62 94 LEU A N 1
ATOM 707 C CA . LEU A 1 94 ? -12.739 2.646 13.040 1.00 88.62 94 LEU A CA 1
ATOM 708 C C . LEU A 1 94 ? -13.305 1.360 12.429 1.00 88.62 94 LEU A C 1
ATOM 710 O O . LEU A 1 94 ? -12.720 0.286 12.569 1.00 88.62 94 LEU A O 1
ATOM 714 N N . THR A 1 95 ? -14.437 1.474 11.730 1.00 88.44 95 THR A N 1
ATOM 715 C CA . THR A 1 95 ? -15.071 0.335 11.048 1.00 88.44 95 THR A CA 1
ATOM 716 C C . THR A 1 95 ? -14.702 0.282 9.559 1.00 88.44 95 THR A C 1
ATOM 718 O O . THR A 1 95 ? -14.399 1.321 8.958 1.00 88.44 95 THR A O 1
ATOM 721 N N . PRO A 1 96 ? -14.760 -0.900 8.918 1.00 86.19 96 PRO A N 1
ATOM 722 C CA . PRO A 1 96 ? -14.542 -1.039 7.474 1.00 86.19 96 PRO A CA 1
ATOM 723 C C . PRO A 1 96 ? -15.456 -0.145 6.622 1.00 86.19 96 PRO A C 1
ATOM 725 O O . PRO A 1 96 ? -15.040 0.375 5.584 1.00 86.19 96 PRO A O 1
ATOM 728 N N . GLU A 1 97 ? -16.693 0.090 7.060 1.00 86.38 97 GLU A N 1
ATOM 729 C CA . GLU A 1 97 ? -17.653 0.960 6.375 1.00 86.38 97 GLU A CA 1
ATOM 730 C C . GLU A 1 97 ? -17.248 2.437 6.467 1.00 86.38 97 GLU A C 1
ATOM 732 O O . GLU A 1 97 ? -17.386 3.176 5.488 1.00 86.38 97 GLU A O 1
ATOM 737 N N . ALA A 1 98 ? -16.711 2.873 7.612 1.00 85.62 98 ALA A N 1
ATOM 738 C CA . ALA A 1 98 ? -16.173 4.225 7.773 1.00 85.62 98 ALA A CA 1
ATOM 739 C C . ALA A 1 98 ? -14.973 4.451 6.835 1.00 85.62 98 ALA A C 1
ATOM 741 O O . ALA A 1 98 ? -14.921 5.449 6.117 1.00 85.62 98 ALA A O 1
ATOM 742 N N . ILE A 1 99 ? -14.076 3.463 6.747 1.00 85.00 99 ILE A N 1
ATOM 743 C CA . ILE A 1 99 ? -12.935 3.477 5.820 1.00 85.00 99 ILE A CA 1
ATOM 744 C C . ILE A 1 99 ? -13.418 3.573 4.364 1.00 85.00 99 ILE A C 1
ATOM 746 O O . ILE A 1 99 ? -12.976 4.443 3.614 1.00 85.00 99 ILE A O 1
ATOM 750 N N . THR A 1 100 ? -14.364 2.716 3.971 1.00 81.81 100 THR A N 1
ATOM 751 C CA . THR A 1 100 ? -14.835 2.606 2.579 1.00 81.81 100 THR A CA 1
ATOM 752 C C . THR A 1 100 ? -15.639 3.829 2.133 1.00 81.81 100 THR A C 1
ATOM 754 O O . THR A 1 100 ? -15.544 4.261 0.987 1.00 81.81 100 THR A O 1
ATOM 757 N N . SER A 1 101 ? -16.430 4.416 3.033 1.00 79.94 101 SER A N 1
ATOM 758 C CA . SER A 1 101 ? -17.218 5.620 2.742 1.00 79.94 101 SER A CA 1
ATOM 759 C C . SER A 1 101 ? -16.382 6.906 2.707 1.00 79.94 101 SER A C 1
ATOM 761 O O . SER A 1 101 ? -16.926 7.967 2.388 1.00 79.94 101 SER A O 1
ATOM 763 N N . GLY A 1 102 ? -15.091 6.841 3.062 1.00 69.69 102 GLY A N 1
ATOM 764 C CA . GLY A 1 102 ? -14.197 7.999 3.172 1.00 69.69 102 GLY A CA 1
ATOM 765 C C . GLY A 1 102 ? -14.584 8.981 4.284 1.00 69.69 102 GLY A C 1
ATOM 766 O O . GLY A 1 102 ? -13.975 10.042 4.422 1.00 69.69 102 GLY A O 1
ATOM 767 N N . HIS A 1 103 ? -15.607 8.660 5.080 1.00 62.69 103 HIS A N 1
ATOM 768 C CA . HIS A 1 103 ? -16.032 9.475 6.206 1.00 62.69 103 HIS A CA 1
ATOM 769 C C . HIS A 1 103 ? -15.182 9.083 7.417 1.00 62.69 103 HIS A C 1
ATOM 771 O O . HIS A 1 103 ? -15.212 7.939 7.849 1.00 62.69 103 HIS A O 1
ATOM 777 N N . GLN A 1 104 ? -14.445 10.049 7.979 1.00 63.53 104 GLN A N 1
ATOM 778 C CA . GLN A 1 104 ? -13.537 9.887 9.136 1.00 63.53 104 GLN A CA 1
ATOM 779 C C . GLN A 1 104 ? -12.203 9.177 8.859 1.00 63.53 104 GLN A C 1
ATOM 781 O O . GLN A 1 104 ? -11.405 9.011 9.778 1.00 63.53 104 GLN A O 1
ATOM 786 N N . PHE A 1 105 ? -11.913 8.832 7.605 1.00 73.06 105 PHE A N 1
ATOM 787 C CA . PHE A 1 105 ? -10.665 8.180 7.235 1.00 73.06 105 PHE A CA 1
ATOM 788 C C . PHE A 1 105 ? -10.082 8.796 5.964 1.00 73.06 105 PHE A C 1
ATOM 790 O O . PHE A 1 105 ? -10.716 8.793 4.910 1.00 73.06 105 PHE A O 1
ATOM 797 N N . ALA A 1 106 ? -8.869 9.338 6.068 1.00 82.19 106 ALA A N 1
ATOM 798 C CA . ALA A 1 106 ? -8.137 9.903 4.945 1.00 82.19 106 ALA A CA 1
ATOM 799 C C . ALA A 1 106 ? -6.795 9.190 4.814 1.00 82.19 106 ALA A C 1
ATOM 801 O O . ALA A 1 106 ? -6.035 9.107 5.778 1.00 82.19 106 ALA A O 1
ATOM 802 N N . LEU A 1 107 ? -6.498 8.715 3.605 1.00 88.12 107 LEU A N 1
ATOM 803 C CA . LEU A 1 107 ? -5.174 8.195 3.300 1.00 88.12 107 LEU A CA 1
ATOM 804 C C . LEU A 1 107 ? -4.138 9.324 3.410 1.00 88.12 107 LEU A C 1
ATOM 806 O O . LEU A 1 107 ? -4.406 10.445 2.949 1.00 88.12 107 LEU A O 1
ATOM 810 N N . PRO A 1 108 ? -2.955 9.048 3.983 1.00 91.75 108 PRO A N 1
ATOM 811 C CA . PRO A 1 108 ? -1.870 10.005 3.998 1.00 91.75 108 PRO A CA 1
ATOM 812 C C . PRO A 1 108 ? -1.487 10.353 2.559 1.00 91.75 108 PRO A C 1
ATOM 814 O O . PRO A 1 108 ? -1.492 9.514 1.657 1.00 91.75 108 PRO A O 1
ATOM 817 N N . LYS A 1 109 ? -1.176 11.627 2.338 1.00 91.69 109 LYS A N 1
ATOM 818 C CA . LYS A 1 109 ? -0.666 12.111 1.058 1.00 91.69 109 LYS A CA 1
ATOM 819 C C . LYS A 1 109 ? 0.853 12.024 1.084 1.00 91.69 109 LYS A C 1
ATOM 821 O O . LYS A 1 109 ? 1.469 12.533 2.020 1.00 91.69 109 LYS A O 1
ATOM 826 N N . THR A 1 110 ? 1.445 11.439 0.049 1.00 93.25 110 THR A N 1
ATOM 827 C CA . THR A 1 110 ? 2.891 11.502 -0.168 1.00 93.25 110 THR A CA 1
ATOM 828 C C . THR A 1 110 ? 3.309 12.967 -0.304 1.00 93.25 110 THR A C 1
ATOM 830 O O . THR A 1 110 ? 2.786 13.686 -1.157 1.00 93.25 110 THR A O 1
ATOM 833 N N . ILE A 1 111 ? 4.213 13.424 0.565 1.00 95.50 111 ILE A N 1
ATOM 834 C CA . ILE A 1 111 ? 4.840 14.751 0.455 1.00 95.50 111 ILE A CA 1
ATOM 835 C C . ILE A 1 111 ? 6.075 14.645 -0.438 1.00 95.50 111 ILE A C 1
ATOM 837 O O . ILE A 1 111 ? 6.240 15.443 -1.355 1.00 95.50 111 ILE A O 1
ATOM 841 N N . ASP A 1 112 ? 6.916 13.649 -0.160 1.00 94.81 112 ASP A N 1
ATOM 842 C CA . ASP A 1 112 ? 8.121 13.335 -0.916 1.00 94.81 112 ASP A CA 1
ATOM 843 C C . ASP A 1 112 ? 8.451 11.841 -0.781 1.00 94.81 112 ASP A C 1
ATOM 845 O O . ASP A 1 112 ? 8.064 11.197 0.199 1.00 94.81 112 ASP A O 1
ATOM 849 N N . PHE A 1 113 ? 9.145 11.297 -1.777 1.00 93.50 113 PHE A N 1
ATOM 850 C CA . PHE A 1 113 ? 9.594 9.911 -1.818 1.00 93.50 113 PHE A CA 1
ATOM 851 C C . PHE A 1 113 ? 10.753 9.767 -2.810 1.00 93.50 113 PHE A C 1
ATOM 853 O O . PHE A 1 113 ? 10.735 10.338 -3.899 1.00 93.50 113 PHE A O 1
ATOM 860 N N . THR A 1 114 ? 11.767 8.984 -2.447 1.00 95.62 114 THR A N 1
ATOM 861 C CA . THR A 1 114 ? 12.949 8.731 -3.281 1.00 95.62 114 THR A CA 1
ATOM 862 C C . THR A 1 114 ? 13.171 7.230 -3.421 1.00 95.62 114 THR A C 1
ATOM 864 O O . THR A 1 114 ? 13.005 6.481 -2.459 1.00 95.62 114 THR A O 1
ATOM 867 N N . VAL A 1 115 ? 13.565 6.796 -4.621 1.00 94.69 115 VAL A N 1
ATOM 868 C CA . VAL A 1 115 ? 13.905 5.400 -4.923 1.00 94.69 115 VAL A CA 1
ATOM 869 C C . VAL A 1 115 ? 15.324 5.322 -5.448 1.00 94.69 115 VAL A C 1
ATOM 871 O O . VAL A 1 115 ? 15.625 5.878 -6.505 1.00 94.69 115 VAL A O 1
ATOM 874 N N . ASP A 1 116 ? 16.150 4.539 -4.766 1.00 94.81 116 ASP A N 1
ATOM 875 C CA . ASP A 1 116 ? 17.465 4.146 -5.255 1.00 94.81 116 ASP A CA 1
ATOM 876 C C . ASP A 1 116 ? 17.387 2.762 -5.911 1.00 94.81 116 ASP A C 1
ATOM 878 O O . ASP A 1 116 ? 17.182 1.736 -5.258 1.00 94.81 116 ASP A O 1
ATOM 882 N N . TYR A 1 117 ? 17.556 2.720 -7.233 1.00 92.00 117 TYR A N 1
ATOM 883 C CA . TYR A 1 117 ? 17.551 1.471 -7.995 1.00 92.00 117 TYR A CA 1
ATOM 884 C C . TYR A 1 117 ? 18.931 0.818 -7.946 1.00 92.00 117 TYR A C 1
ATOM 886 O O . TYR A 1 117 ? 19.872 1.269 -8.595 1.00 92.00 117 TYR A O 1
ATOM 894 N N . LEU A 1 118 ? 19.046 -0.275 -7.194 1.00 91.62 118 LEU A N 1
ATOM 895 C CA . LEU A 1 118 ? 20.336 -0.935 -6.959 1.00 91.62 118 LEU A CA 1
ATOM 896 C C . LEU A 1 118 ? 20.759 -1.885 -8.091 1.00 91.62 118 LEU A C 1
ATOM 898 O O . LEU A 1 118 ? 21.943 -2.170 -8.257 1.00 91.62 118 LEU A O 1
ATOM 902 N N . ARG A 1 119 ? 19.793 -2.416 -8.847 1.00 87.75 119 ARG A N 1
ATOM 903 C CA . ARG A 1 119 ? 20.002 -3.316 -9.992 1.00 87.75 119 ARG A CA 1
ATOM 904 C C . ARG A 1 119 ? 18.769 -3.325 -10.891 1.00 87.75 119 ARG A C 1
ATOM 906 O O . ARG A 1 119 ? 17.707 -2.861 -10.483 1.00 87.75 119 ARG A O 1
ATOM 913 N N . SER A 1 120 ? 18.892 -3.911 -12.080 1.00 81.44 120 SER A N 1
ATOM 914 C CA . SER A 1 120 ? 17.723 -4.254 -12.891 1.00 81.44 120 SER A CA 1
ATOM 915 C C . SER A 1 120 ? 16.843 -5.260 -12.139 1.00 81.44 120 SER A C 1
ATOM 917 O O . SER A 1 120 ? 17.340 -6.283 -11.644 1.00 81.44 120 SER A O 1
ATOM 919 N N . GLY A 1 121 ? 15.563 -4.906 -12.018 1.00 70.00 121 GLY A N 1
ATOM 920 C CA . GLY A 1 121 ? 14.502 -5.745 -11.463 1.00 70.00 121 GLY A CA 1
ATOM 921 C C . GLY A 1 121 ? 13.928 -6.685 -12.499 1.00 70.00 121 GLY A C 1
ATOM 922 O O . GLY A 1 121 ? 13.914 -6.285 -13.683 1.00 70.00 121 GLY A O 1
#